Protein AF-A0A2B7IXA3-F1 (afdb_monomer_lite)

Structure (mmCIF, N/CA/C/O backbone):
data_AF-A0A2B7IXA3-F1
#
_entry.id   AF-A0A2B7IXA3-F1
#
loop_
_atom_site.group_PDB
_atom_site.id
_atom_site.type_symbol
_atom_site.label_atom_id
_atom_site.label_alt_id
_atom_site.label_comp_id
_atom_site.label_asym_id
_atom_site.label_entity_id
_atom_site.label_seq_id
_atom_site.pdbx_PDB_ins_code
_atom_site.Cartn_x
_atom_site.Cartn_y
_atom_site.Cartn_z
_atom_site.occupancy
_atom_site.B_iso_or_equiv
_atom_site.auth_seq_id
_atom_site.auth_comp_id
_atom_site.auth_asym_id
_atom_site.auth_atom_id
_atom_site.pdbx_PDB_model_num
ATOM 1 N N . MET A 1 1 ? 8.108 20.432 -2.035 1.00 45.41 1 MET A N 1
ATOM 2 C CA . MET A 1 1 ? 8.392 19.315 -1.107 1.00 45.41 1 MET A CA 1
ATOM 3 C C . MET A 1 1 ? 8.749 18.097 -1.935 1.00 45.41 1 MET A C 1
ATOM 5 O O . MET A 1 1 ? 8.019 17.803 -2.875 1.00 45.41 1 MET A O 1
ATOM 9 N N . ALA A 1 2 ? 9.875 17.445 -1.643 1.00 54.03 2 ALA A N 1
ATOM 10 C CA . ALA A 1 2 ? 10.203 16.162 -2.258 1.00 54.03 2 ALA A CA 1
ATOM 11 C C . ALA A 1 2 ? 9.137 15.131 -1.855 1.00 54.03 2 ALA A C 1
ATOM 13 O O . ALA A 1 2 ? 8.664 15.144 -0.718 1.00 54.03 2 ALA A O 1
ATOM 14 N N . LYS A 1 3 ? 8.713 14.280 -2.791 1.00 69.62 3 LYS A N 1
ATOM 15 C CA . LYS A 1 3 ? 7.801 13.176 -2.478 1.00 69.62 3 LYS A CA 1
ATOM 16 C C . LYS A 1 3 ? 8.618 12.103 -1.764 1.00 69.62 3 LYS A C 1
ATOM 18 O O . LYS A 1 3 ? 9.451 11.462 -2.391 1.00 69.62 3 LYS A O 1
ATOM 23 N N . THR A 1 4 ? 8.404 11.933 -0.465 1.00 81.19 4 THR A N 1
ATOM 24 C CA . THR A 1 4 ? 9.067 10.874 0.302 1.00 81.19 4 THR A CA 1
ATOM 25 C C . THR A 1 4 ? 8.515 9.517 -0.126 1.00 81.19 4 THR A C 1
ATOM 27 O O . THR A 1 4 ? 7.306 9.298 -0.068 1.00 81.19 4 THR A O 1
ATOM 30 N N . GLN A 1 5 ? 9.396 8.619 -0.566 1.00 87.69 5 GLN A N 1
ATOM 31 C CA . GLN A 1 5 ? 9.064 7.212 -0.782 1.00 87.69 5 GLN A CA 1
ATOM 32 C C . GLN A 1 5 ? 9.396 6.415 0.483 1.00 87.69 5 GLN A C 1
ATOM 34 O O . GLN A 1 5 ? 10.463 6.598 1.069 1.00 87.69 5 GLN A O 1
ATOM 39 N N . CYS A 1 6 ? 8.498 5.516 0.878 1.00 90.12 6 CYS A N 1
ATOM 40 C CA . CYS A 1 6 ? 8.707 4.568 1.969 1.00 90.12 6 CYS A CA 1
ATOM 41 C C . CYS A 1 6 ? 8.686 3.151 1.393 1.00 90.12 6 CYS A C 1
ATOM 43 O O . CYS A 1 6 ? 7.807 2.821 0.596 1.00 90.12 6 CYS A O 1
ATOM 45 N N . LEU A 1 7 ? 9.627 2.304 1.813 1.00 91.94 7 LEU A N 1
ATOM 46 C CA . LEU A 1 7 ? 9.582 0.880 1.493 1.00 91.94 7 LEU A CA 1
ATOM 47 C C . LEU A 1 7 ? 8.521 0.211 2.365 1.00 91.94 7 LEU A C 1
ATOM 49 O O . LEU A 1 7 ? 8.685 0.101 3.579 1.00 91.94 7 LEU A O 1
ATOM 53 N N . ALA A 1 8 ? 7.429 -0.219 1.740 1.00 92.81 8 ALA A N 1
ATOM 54 C CA . ALA A 1 8 ? 6.355 -0.936 2.409 1.00 92.81 8 ALA A CA 1
ATOM 55 C C . ALA A 1 8 ? 6.537 -2.446 2.230 1.00 92.81 8 ALA A C 1
ATOM 57 O O . ALA A 1 8 ? 6.741 -2.934 1.118 1.00 92.81 8 ALA A O 1
ATOM 58 N N . ARG A 1 9 ? 6.431 -3.194 3.327 1.00 94.56 9 ARG A N 1
ATOM 59 C CA . ARG A 1 9 ? 6.462 -4.657 3.317 1.00 94.56 9 ARG A CA 1
ATOM 60 C C . ARG A 1 9 ? 5.052 -5.192 3.494 1.00 94.56 9 ARG A C 1
ATOM 62 O O . ARG A 1 9 ? 4.346 -4.757 4.396 1.00 94.56 9 ARG A O 1
ATOM 69 N N . ILE A 1 10 ? 4.648 -6.122 2.634 1.00 95.31 10 ILE A N 1
ATOM 70 C CA . ILE A 1 10 ? 3.358 -6.802 2.760 1.00 95.31 10 ILE A CA 1
ATOM 71 C C . ILE A 1 10 ? 3.410 -7.701 3.997 1.00 95.31 10 ILE A C 1
ATOM 73 O O . ILE A 1 10 ? 4.286 -8.558 4.107 1.00 95.31 10 ILE A O 1
ATOM 77 N N . ARG A 1 11 ? 2.463 -7.483 4.908 1.00 95.75 11 ARG A N 1
ATOM 78 C CA . ARG A 1 11 ? 2.212 -8.305 6.092 1.00 95.75 11 ARG A CA 1
ATOM 79 C C . ARG A 1 11 ? 1.294 -9.471 5.746 1.00 95.75 11 ARG A C 1
ATOM 81 O O . ARG A 1 11 ? 1.570 -10.602 6.129 1.00 95.75 11 ARG A O 1
ATOM 88 N N . GLU A 1 12 ? 0.208 -9.189 5.030 1.00 96.56 12 GLU A N 1
ATOM 89 C CA . GLU A 1 12 ? -0.831 -10.169 4.718 1.00 96.56 12 GLU A CA 1
ATOM 90 C C . GLU A 1 12 ? -1.568 -9.799 3.424 1.00 96.56 12 GLU A C 1
ATOM 92 O O . GLU A 1 12 ? -1.739 -8.618 3.110 1.00 96.56 12 GLU A O 1
ATOM 97 N N . VAL A 1 13 ? -2.022 -10.814 2.684 1.00 97.38 13 VAL A N 1
ATOM 98 C CA . VAL A 1 13 ? -2.919 -10.669 1.531 1.00 97.38 13 VAL A CA 1
ATOM 99 C C . VAL A 1 13 ? -4.135 -11.558 1.757 1.00 97.38 13 VAL A C 1
ATOM 101 O O . VAL A 1 13 ? -3.985 -12.750 2.018 1.00 97.38 13 VAL A O 1
ATOM 104 N N . ARG A 1 14 ? -5.333 -10.980 1.653 1.00 96.94 14 ARG A N 1
ATOM 105 C CA . ARG A 1 14 ? -6.612 -11.653 1.906 1.00 96.94 14 ARG A CA 1
ATOM 106 C C . ARG A 1 14 ? -7.570 -11.489 0.729 1.00 96.94 14 ARG A C 1
ATOM 108 O O . ARG A 1 14 ? -7.538 -10.481 0.024 1.00 96.94 14 ARG A O 1
ATOM 115 N N . HIS A 1 15 ? -8.435 -12.486 0.551 1.00 96.56 15 HIS A N 1
ATOM 116 C CA . HIS A 1 15 ? -9.402 -12.592 -0.551 1.00 96.56 15 HIS A CA 1
ATOM 117 C C . HIS A 1 15 ? -10.825 -12.871 -0.038 1.00 96.56 15 HIS A C 1
ATOM 119 O O . HIS A 1 15 ? -11.625 -13.524 -0.704 1.00 96.56 15 HIS A O 1
ATOM 125 N N . ASP A 1 16 ? -11.133 -12.396 1.169 1.00 94.44 16 ASP A N 1
ATOM 126 C CA . ASP A 1 16 ? -12.366 -12.740 1.889 1.00 94.44 16 ASP A CA 1
ATOM 127 C C . ASP A 1 16 ? -13.635 -12.183 1.217 1.00 94.44 16 ASP A C 1
ATOM 129 O O . ASP A 1 16 ? -14.740 -12.664 1.466 1.00 94.44 16 ASP A O 1
ATOM 133 N N . ILE A 1 17 ? -13.490 -11.164 0.362 1.00 93.69 17 ILE A N 1
ATOM 134 C CA . ILE A 1 17 ? -14.588 -10.503 -0.347 1.00 93.69 17 ILE A CA 1
ATOM 135 C C . ILE A 1 17 ? -14.414 -10.734 -1.857 1.00 93.69 17 ILE A C 1
ATOM 137 O O . ILE A 1 17 ? -13.349 -10.425 -2.400 1.00 93.69 17 ILE A O 1
ATOM 141 N N . PRO A 1 18 ? -15.449 -11.219 -2.571 1.00 94.81 18 PRO A N 1
ATOM 142 C CA . PRO A 1 18 ? -15.397 -11.368 -4.021 1.00 94.81 18 PRO A CA 1
ATOM 143 C C . PRO A 1 18 ? -14.974 -10.072 -4.717 1.00 94.81 18 PRO A C 1
ATOM 145 O O . PRO A 1 18 ? -15.468 -8.997 -4.383 1.00 94.81 18 PRO A O 1
ATOM 148 N N . HIS A 1 19 ? -14.084 -10.183 -5.708 1.00 94.62 19 HIS A N 1
ATOM 149 C CA . HIS A 1 19 ? -13.561 -9.053 -6.493 1.00 94.62 19 HIS A CA 1
ATOM 150 C C . HIS A 1 19 ? -12.752 -8.020 -5.694 1.00 94.62 19 HIS A C 1
ATOM 152 O O . HIS A 1 19 ? -12.473 -6.934 -6.202 1.00 94.62 19 HIS A O 1
ATOM 158 N N . VAL A 1 20 ? -12.337 -8.349 -4.468 1.00 94.94 20 VAL A N 1
ATOM 159 C CA . VAL A 1 20 ? -11.492 -7.487 -3.640 1.00 94.94 20 VAL A CA 1
ATOM 160 C C . VAL A 1 20 ? -10.270 -8.261 -3.163 1.00 94.94 20 VAL A C 1
ATOM 162 O O . VAL A 1 20 ? -10.381 -9.365 -2.635 1.00 94.94 20 VAL A O 1
ATOM 165 N N . ILE A 1 21 ? -9.094 -7.658 -3.325 1.00 96.94 21 ILE A N 1
ATOM 166 C CA . ILE A 1 21 ? -7.851 -8.119 -2.705 1.00 96.94 21 ILE A CA 1
ATOM 167 C C . ILE A 1 21 ? -7.498 -7.130 -1.604 1.00 96.94 21 ILE A C 1
ATOM 169 O O . ILE A 1 21 ? -7.204 -5.963 -1.877 1.00 96.94 21 ILE A O 1
ATOM 173 N N . SER A 1 22 ? -7.519 -7.600 -0.365 1.00 96.75 22 SER A N 1
ATOM 174 C CA . SER A 1 22 ? -7.113 -6.820 0.798 1.00 96.75 22 SER A CA 1
ATOM 175 C C . SER A 1 22 ? -5.633 -7.039 1.058 1.00 96.75 22 SER A C 1
ATOM 177 O O . SER A 1 22 ? -5.198 -8.172 1.248 1.00 96.75 22 SER A O 1
ATOM 179 N N . ILE A 1 23 ? -4.854 -5.959 1.070 1.00 97.00 23 ILE A N 1
ATOM 180 C CA . ILE A 1 23 ? -3.411 -6.012 1.322 1.00 97.00 23 ILE A CA 1
ATOM 181 C C . ILE A 1 23 ? -3.117 -5.196 2.568 1.00 97.00 23 ILE A C 1
ATOM 183 O O . ILE A 1 23 ? -3.449 -4.008 2.621 1.00 97.00 23 ILE A O 1
ATOM 187 N N . ASP A 1 24 ? -2.488 -5.833 3.546 1.00 95.56 24 ASP A N 1
ATOM 188 C CA . ASP A 1 24 ? -1.987 -5.179 4.746 1.00 95.56 24 ASP A CA 1
ATOM 189 C C . ASP A 1 24 ? -0.466 -5.109 4.709 1.00 95.56 24 ASP A C 1
ATOM 191 O O . ASP A 1 24 ? 0.218 -6.014 4.229 1.00 95.56 24 ASP A O 1
ATOM 195 N N . PHE A 1 25 ? 0.064 -4.014 5.230 1.00 95.50 25 PHE A N 1
ATOM 196 C CA . PHE A 1 25 ? 1.467 -3.654 5.211 1.00 95.50 25 PHE A CA 1
ATOM 197 C C . PHE A 1 25 ? 1.984 -3.456 6.630 1.00 95.50 25 PHE A C 1
ATOM 199 O O . PHE A 1 25 ? 1.288 -2.933 7.503 1.00 95.50 25 PHE A O 1
ATOM 206 N N . GLU A 1 26 ? 3.240 -3.829 6.840 1.00 95.81 26 GLU A N 1
ATOM 207 C CA . GLU A 1 26 ? 3.983 -3.519 8.056 1.00 95.81 26 GLU A CA 1
ATOM 208 C C . GLU A 1 26 ? 4.174 -1.991 8.226 1.00 95.81 26 GLU A C 1
ATOM 210 O O . GLU A 1 26 ? 4.099 -1.226 7.248 1.00 95.81 26 GLU A O 1
ATOM 215 N N . PRO A 1 27 ? 4.444 -1.515 9.457 1.00 94.25 27 PRO A N 1
ATOM 216 C CA . PRO A 1 27 ? 4.813 -0.122 9.696 1.00 94.25 27 PRO A CA 1
ATOM 217 C C . PRO A 1 27 ? 6.061 0.265 8.886 1.00 94.25 27 PRO A C 1
ATOM 219 O O . PRO A 1 27 ? 7.070 -0.432 8.911 1.00 94.25 27 PRO A O 1
ATOM 222 N N . CYS A 1 28 ? 6.013 1.395 8.176 1.00 91.06 28 CYS A N 1
ATOM 223 C CA . CYS A 1 28 ? 7.105 1.840 7.290 1.00 91.06 28 CYS A CA 1
ATOM 224 C C . CYS A 1 28 ? 7.451 3.333 7.435 1.00 91.06 28 CYS A C 1
ATOM 226 O O . CYS A 1 28 ? 7.990 3.950 6.518 1.00 91.06 28 CYS A O 1
ATOM 228 N N . GLY A 1 29 ? 7.118 3.934 8.582 1.00 86.62 29 GLY A N 1
ATOM 229 C CA . GLY A 1 29 ? 7.394 5.350 8.854 1.00 86.62 29 GLY A CA 1
ATOM 230 C C . GLY A 1 29 ? 6.496 6.333 8.094 1.00 86.62 29 GLY A C 1
ATOM 231 O O . GLY A 1 29 ? 6.788 7.526 8.069 1.00 86.62 29 GLY A O 1
ATOM 232 N N . MET A 1 30 ? 5.406 5.857 7.480 1.00 85.56 30 MET A N 1
ATOM 233 C CA . MET A 1 30 ? 4.373 6.746 6.947 1.00 85.56 30 MET A CA 1
ATOM 234 C C . MET A 1 30 ? 3.682 7.523 8.075 1.00 85.56 30 MET A C 1
ATOM 236 O O . MET A 1 30 ? 3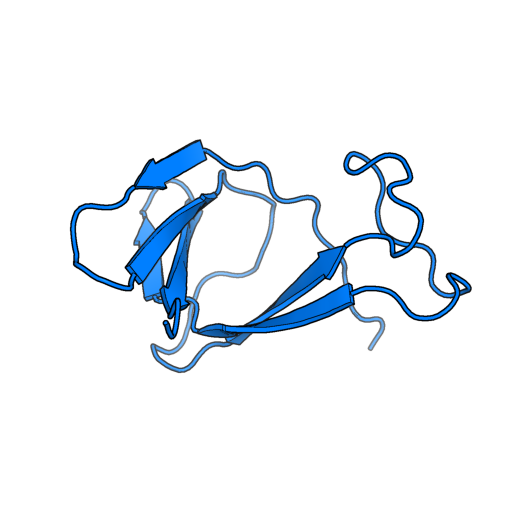.517 6.984 9.173 1.00 85.56 30 MET A O 1
ATOM 240 N N . PRO A 1 31 ? 3.230 8.761 7.807 1.00 83.12 31 PRO A N 1
ATOM 241 C CA . PRO A 1 31 ? 2.498 9.547 8.790 1.00 83.12 31 PRO A CA 1
ATOM 242 C C . PRO A 1 31 ? 1.205 8.847 9.226 1.00 83.12 31 PRO A C 1
ATOM 244 O O . PRO A 1 31 ? 0.617 8.040 8.490 1.00 83.12 31 PRO A O 1
ATOM 247 N N . SER A 1 32 ? 0.763 9.171 10.440 1.00 81.38 32 SER A N 1
ATOM 248 C CA . SER A 1 32 ? -0.536 8.747 10.958 1.00 81.38 32 SER A CA 1
ATOM 249 C C . SER A 1 32 ? -1.666 9.262 10.072 1.00 81.38 32 SER A C 1
ATOM 251 O O . SER A 1 32 ? -1.577 10.366 9.537 1.00 81.38 32 SER A O 1
ATOM 253 N N . ILE A 1 33 ? -2.729 8.467 9.951 1.00 82.69 33 ILE A N 1
ATOM 254 C CA . ILE A 1 33 ? -3.937 8.884 9.240 1.00 82.69 33 ILE A CA 1
ATOM 255 C C . ILE A 1 33 ? -4.645 9.979 10.034 1.00 82.69 33 ILE A C 1
ATOM 257 O O . ILE A 1 33 ? -4.875 9.839 11.234 1.00 82.69 33 ILE A O 1
ATOM 261 N N . THR A 1 34 ? -5.027 11.045 9.343 1.00 83.25 34 THR A N 1
ATOM 262 C CA . THR A 1 34 ? -5.840 12.152 9.859 1.00 83.25 34 THR A CA 1
ATOM 263 C C . THR A 1 34 ? -7.249 12.185 9.263 1.00 83.25 34 THR A C 1
ATOM 265 O O . THR A 1 34 ? -8.127 12.843 9.818 1.00 83.25 34 THR A O 1
ATOM 268 N N . SER A 1 35 ? -7.490 11.462 8.161 1.00 84.31 35 SER A N 1
ATOM 269 C CA . SER A 1 35 ? -8.788 11.378 7.481 1.00 84.31 35 SER A CA 1
ATOM 270 C C . SER A 1 35 ? -9.017 10.018 6.813 1.00 84.31 35 SER A C 1
ATOM 272 O O . SER A 1 35 ? -8.091 9.401 6.293 1.00 84.31 35 SER A O 1
ATOM 274 N N . VAL A 1 36 ? -10.277 9.579 6.763 1.00 79.75 36 VAL A N 1
ATOM 275 C CA . VAL A 1 36 ? -10.697 8.341 6.078 1.00 79.75 36 VAL A CA 1
ATOM 276 C C . VAL A 1 36 ? -10.500 8.389 4.557 1.00 79.75 36 VAL A C 1
ATOM 278 O O . VAL A 1 36 ? -10.380 7.343 3.925 1.00 79.75 36 VAL A O 1
ATOM 281 N N . ASP A 1 37 ? -10.404 9.592 3.987 1.00 84.31 37 ASP A N 1
ATOM 282 C CA . ASP A 1 37 ? -10.170 9.824 2.557 1.00 84.31 37 ASP A CA 1
ATOM 283 C C . ASP A 1 37 ? -8.681 10.031 2.242 1.00 84.31 37 ASP A C 1
ATOM 285 O O . ASP A 1 37 ? -8.320 10.652 1.242 1.00 84.31 37 ASP A O 1
ATOM 289 N N . GLU A 1 38 ? -7.770 9.559 3.092 1.00 89.25 38 GLU A N 1
ATOM 290 C CA . GLU A 1 38 ? -6.350 9.595 2.765 1.00 89.25 38 GLU A CA 1
ATOM 291 C C . GLU A 1 38 ? -5.991 8.563 1.694 1.00 89.25 38 GLU A C 1
ATOM 293 O O . GLU A 1 38 ? -6.409 7.402 1.716 1.00 89.25 38 GLU A O 1
ATOM 298 N N . HIS A 1 39 ? -5.175 9.004 0.739 1.00 91.25 39 HIS A N 1
ATOM 299 C CA . HIS A 1 39 ? -4.747 8.192 -0.390 1.00 91.25 39 HIS A CA 1
ATOM 300 C C . HIS A 1 39 ? -3.236 8.010 -0.366 1.00 91.25 39 HIS A C 1
ATOM 302 O O . HIS A 1 39 ? -2.477 8.951 -0.127 1.00 91.25 39 HIS A O 1
ATOM 308 N N . VAL A 1 40 ? -2.799 6.802 -0.698 1.00 92.06 40 VAL A N 1
ATOM 309 C CA . VAL A 1 40 ? -1.396 6.463 -0.905 1.00 92.06 40 VAL A CA 1
ATOM 310 C C . VAL A 1 40 ? -1.150 6.203 -2.384 1.00 92.06 40 VAL A C 1
ATOM 312 O O . VAL A 1 40 ? -2.028 5.731 -3.110 1.00 92.06 40 VAL A O 1
ATOM 315 N N . LYS A 1 41 ? 0.062 6.503 -2.842 1.00 92.94 41 LYS A N 1
ATOM 316 C CA . LYS A 1 41 ? 0.533 6.086 -4.160 1.00 92.94 41 LYS A CA 1
ATOM 317 C C . LYS A 1 41 ? 1.479 4.914 -3.980 1.00 92.94 41 LYS A C 1
ATOM 319 O O . LYS A 1 41 ? 2.514 5.068 -3.340 1.00 92.94 41 LYS A O 1
ATOM 324 N N . ILE A 1 42 ? 1.125 3.771 -4.551 1.00 92.50 42 ILE A N 1
ATOM 325 C CA . ILE A 1 42 ? 2.033 2.632 -4.652 1.00 92.50 42 ILE A CA 1
ATOM 326 C C . ILE A 1 42 ? 2.772 2.764 -5.973 1.00 92.50 42 ILE A C 1
ATOM 328 O O . ILE A 1 42 ? 2.153 2.936 -7.028 1.00 92.50 42 ILE A O 1
ATOM 332 N N . VAL A 1 43 ? 4.095 2.722 -5.880 1.00 91.50 43 VAL A N 1
ATOM 333 C CA . VAL A 1 43 ? 5.010 2.775 -7.011 1.00 91.50 43 VAL A CA 1
ATOM 334 C C . VAL A 1 43 ? 5.750 1.447 -7.093 1.00 91.50 43 VAL A C 1
ATOM 336 O O . VAL A 1 43 ? 6.264 0.961 -6.088 1.00 91.50 43 VAL A O 1
ATOM 339 N N . LEU A 1 44 ? 5.772 0.852 -8.279 1.00 90.06 44 LEU A N 1
ATOM 340 C CA . LEU A 1 44 ? 6.562 -0.335 -8.582 1.00 90.06 44 LEU A CA 1
ATOM 341 C C . LEU A 1 44 ? 7.488 -0.025 -9.766 1.00 90.06 44 LEU A C 1
ATOM 343 O O . LEU A 1 44 ? 7.081 0.705 -10.680 1.00 90.06 44 LEU A O 1
ATOM 347 N N . PRO A 1 45 ? 8.715 -0.567 -9.776 1.00 86.19 45 PRO A N 1
ATOM 348 C CA . PRO A 1 45 ? 9.578 -0.483 -10.941 1.00 86.19 45 PRO A CA 1
ATOM 349 C C . PRO A 1 45 ? 8.915 -1.169 -12.142 1.00 86.19 45 PRO A C 1
ATOM 351 O O . PRO A 1 45 ? 8.308 -2.234 -12.016 1.00 86.19 45 PRO A O 1
ATOM 354 N N . SER A 1 46 ? 9.004 -0.539 -13.310 1.00 84.94 46 SER A N 1
ATOM 355 C CA . SER 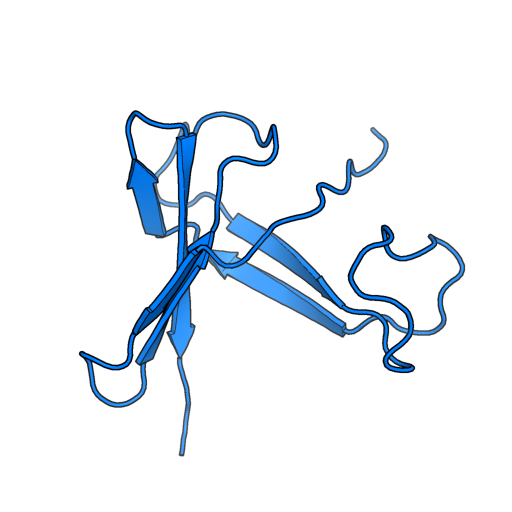A 1 46 ? 8.392 -1.024 -14.555 1.00 84.94 46 SER A CA 1
ATOM 356 C C . SER A 1 46 ? 9.123 -2.218 -15.164 1.00 84.94 46 SER A C 1
ATOM 358 O O . SER A 1 46 ? 8.520 -3.022 -15.869 1.00 84.94 46 SER A O 1
ATOM 360 N N . ASP A 1 47 ? 10.410 -2.344 -14.861 1.00 83.56 47 ASP A N 1
ATOM 361 C CA . ASP A 1 47 ? 11.323 -3.375 -15.346 1.00 83.56 47 ASP A CA 1
ATOM 362 C C . ASP A 1 47 ? 11.426 -4.588 -14.406 1.00 83.56 47 ASP A C 1
ATOM 364 O O . ASP A 1 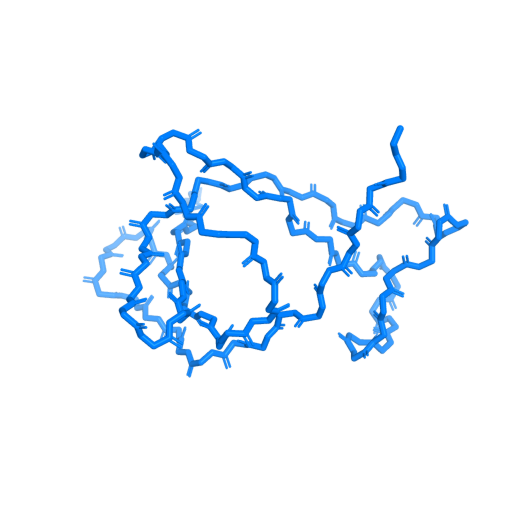47 ? 12.202 -5.506 -14.665 1.00 83.56 47 ASP A O 1
ATOM 368 N N . GLY A 1 48 ? 10.662 -4.602 -13.307 1.00 78.62 48 GLY A N 1
ATOM 369 C CA . GLY A 1 48 ? 10.755 -5.651 -12.292 1.00 78.62 48 GLY A CA 1
ATOM 370 C C . GLY A 1 48 ? 12.083 -5.654 -11.527 1.00 78.62 48 GLY A C 1
ATOM 371 O O . GLY A 1 48 ? 12.432 -6.678 -10.936 1.00 78.62 48 GLY A O 1
ATOM 372 N N . SER A 1 49 ? 12.827 -4.539 -11.538 1.00 81.31 49 SER A N 1
ATOM 373 C CA . SER A 1 49 ? 14.021 -4.351 -10.708 1.00 81.31 49 SER A CA 1
ATOM 374 C C . SER A 1 49 ? 13.719 -4.492 -9.207 1.00 81.31 49 SER A C 1
ATOM 376 O O . SER A 1 49 ? 12.568 -4.633 -8.786 1.00 81.31 49 SER A O 1
ATOM 378 N N . ASP A 1 50 ? 14.770 -4.535 -8.382 1.00 83.50 50 ASP A N 1
ATOM 379 C CA . ASP A 1 50 ? 14.674 -4.925 -6.971 1.00 83.50 50 ASP A CA 1
ATOM 380 C C . ASP A 1 50 ? 13.649 -4.088 -6.185 1.00 83.50 50 ASP A C 1
ATOM 382 O O . ASP A 1 50 ? 13.879 -2.926 -5.854 1.00 83.50 50 ASP A O 1
ATOM 386 N N . LEU A 1 51 ? 12.538 -4.733 -5.815 1.00 84.06 51 LEU A N 1
ATOM 387 C CA . LEU A 1 51 ? 11.436 -4.151 -5.041 1.00 84.06 51 LEU A CA 1
ATOM 388 C C . LEU A 1 51 ? 11.847 -3.713 -3.626 1.00 84.06 51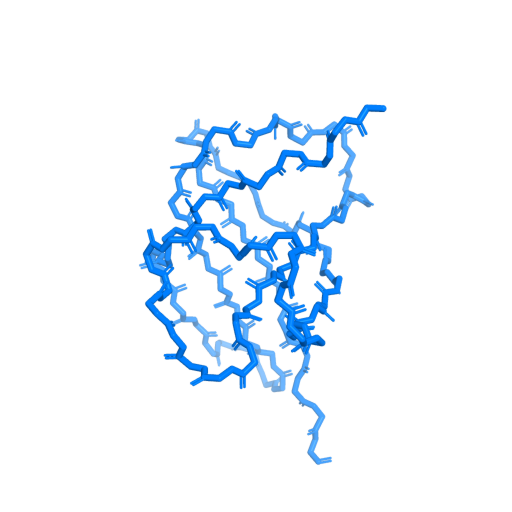 LEU A C 1
ATOM 390 O O . LEU A 1 51 ? 11.059 -3.093 -2.915 1.00 84.06 51 LEU A O 1
ATOM 394 N N . ARG A 1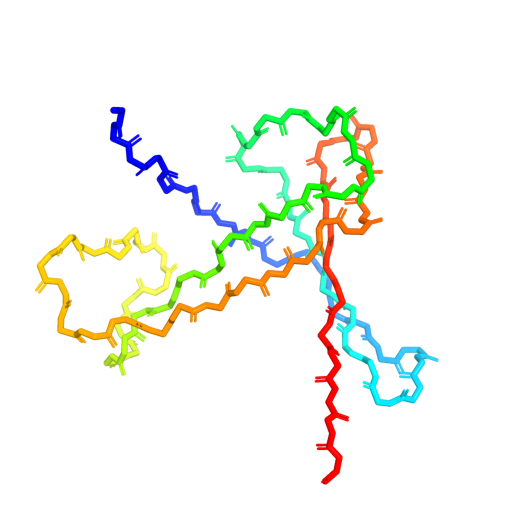 52 ? 13.063 -4.060 -3.187 1.00 85.50 52 ARG A N 1
ATOM 395 C CA . ARG A 1 52 ? 13.628 -3.630 -1.902 1.00 85.50 52 ARG A CA 1
ATOM 396 C C . ARG A 1 52 ? 14.291 -2.258 -1.968 1.00 85.50 52 ARG A C 1
ATOM 398 O O . ARG A 1 52 ? 14.775 -1.791 -0.941 1.00 85.50 52 ARG A O 1
ATOM 405 N N . GLN A 1 53 ? 14.341 -1.623 -3.137 1.00 85.88 53 GLN A N 1
ATOM 406 C CA . GLN A 1 53 ? 14.884 -0.279 -3.299 1.00 85.88 53 GLN A CA 1
ATOM 407 C C . GLN A 1 53 ? 13.782 0.708 -3.694 1.00 85.88 53 GLN A C 1
ATOM 409 O O . GLN A 1 53 ? 12.862 0.341 -4.427 1.00 85.88 53 GLN A O 1
ATOM 414 N N . PRO A 1 54 ? 13.849 1.966 -3.219 1.00 86.31 54 PRO A N 1
ATOM 415 C CA . PRO A 1 54 ? 12.978 3.014 -3.726 1.00 86.31 54 PRO A CA 1
ATOM 416 C C . PRO A 1 54 ? 13.124 3.137 -5.242 1.00 86.31 54 PRO A C 1
ATOM 418 O O . PRO A 1 54 ? 14.228 3.019 -5.783 1.00 86.31 54 PRO A O 1
ATOM 421 N N . VAL A 1 55 ? 12.015 3.406 -5.926 1.00 86.62 55 VAL A N 1
ATOM 422 C CA . VAL A 1 55 ? 12.042 3.610 -7.373 1.00 86.62 55 VAL A CA 1
ATOM 423 C C . VAL A 1 55 ? 12.772 4.916 -7.648 1.00 86.62 55 VAL A C 1
ATOM 425 O O . VAL A 1 55 ? 12.428 5.956 -7.087 1.00 86.62 55 VAL A O 1
ATOM 428 N N . ARG A 1 56 ? 13.800 4.858 -8.495 1.00 83.62 56 ARG A N 1
ATOM 429 C CA . ARG A 1 56 ? 14.595 6.038 -8.838 1.00 83.62 56 ARG A CA 1
ATOM 430 C C . ARG A 1 56 ? 13.737 7.074 -9.559 1.00 83.62 56 ARG A C 1
ATOM 432 O O . ARG A 1 56 ? 12.859 6.720 -10.344 1.00 83.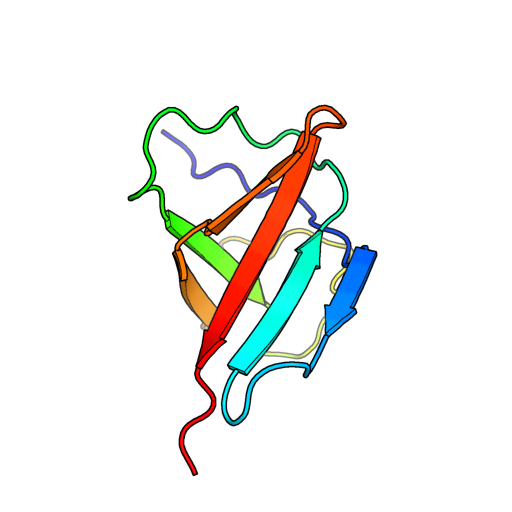62 56 ARG A O 1
ATOM 439 N N . ASP A 1 57 ? 14.028 8.349 -9.327 1.00 78.00 57 ASP A N 1
ATOM 440 C CA . ASP A 1 57 ? 13.290 9.454 -9.950 1.00 78.00 57 ASP A CA 1
ATOM 441 C C . ASP A 1 57 ? 13.455 9.496 -11.484 1.00 78.00 57 ASP A C 1
ATOM 443 O O . ASP A 1 57 ? 12.595 10.038 -12.176 1.00 78.00 57 ASP A O 1
ATOM 447 N N . ASP A 1 58 ? 14.532 8.909 -12.018 1.00 79.19 58 ASP A N 1
ATOM 448 C CA . ASP A 1 58 ? 14.832 8.795 -13.451 1.00 79.19 58 ASP A CA 1
ATOM 449 C C . ASP A 1 58 ? 14.318 7.494 -14.093 1.00 79.19 58 ASP A C 1
ATOM 451 O O . ASP A 1 58 ? 14.542 7.259 -15.282 1.00 79.19 58 ASP A O 1
ATOM 455 N N . ALA A 1 59 ? 13.615 6.647 -13.332 1.00 77.25 59 ALA A N 1
ATOM 456 C CA . ALA A 1 59 ? 13.075 5.398 -13.849 1.00 77.25 59 ALA A CA 1
ATOM 457 C C . ALA A 1 59 ? 12.067 5.662 -14.978 1.00 77.25 59 ALA A C 1
ATOM 459 O O . ALA A 1 59 ? 11.135 6.463 -14.852 1.00 77.25 59 ALA A O 1
ATOM 460 N N . ALA A 1 60 ? 12.222 4.943 -16.090 1.00 73.38 60 ALA A N 1
ATOM 461 C CA . ALA A 1 60 ? 11.310 5.049 -17.217 1.00 73.38 60 ALA A CA 1
ATOM 462 C C . ALA A 1 60 ? 9.930 4.472 -16.846 1.00 73.38 60 ALA A C 1
ATOM 464 O O . ALA A 1 60 ? 9.755 3.258 -16.745 1.00 73.38 60 ALA A O 1
ATOM 465 N N . LEU A 1 61 ? 8.942 5.358 -16.678 1.00 78.88 61 LEU A N 1
ATOM 466 C CA . LEU A 1 61 ? 7.511 5.039 -16.557 1.00 78.88 61 LEU A CA 1
ATOM 467 C C . LEU A 1 61 ? 7.178 4.000 -15.465 1.00 78.88 61 LEU A C 1
ATOM 469 O O . LEU A 1 61 ? 6.652 2.933 -15.787 1.00 78.88 61 LEU A O 1
ATOM 473 N N . PRO A 1 62 ? 7.434 4.284 -14.176 1.00 84.62 62 PRO A N 1
ATOM 474 C CA . PRO A 1 62 ? 7.108 3.337 -13.119 1.00 84.62 62 PRO A CA 1
ATOM 475 C C . PRO A 1 62 ? 5.601 3.073 -13.044 1.00 84.62 62 PRO A C 1
ATOM 477 O O . PRO A 1 62 ? 4.772 3.950 -13.322 1.00 84.62 62 PRO A O 1
ATOM 480 N N . PHE A 1 63 ? 5.228 1.869 -12.612 1.00 87.25 63 PHE A N 1
ATOM 481 C CA . PHE A 1 63 ? 3.830 1.547 -12.362 1.00 87.25 63 PHE A CA 1
ATOM 482 C C . PHE A 1 63 ? 3.366 2.287 -11.113 1.00 87.25 63 PHE A C 1
ATOM 484 O O . PHE A 1 63 ? 3.688 1.913 -9.989 1.00 87.25 63 PHE A O 1
ATOM 491 N N . LEU A 1 64 ? 2.596 3.350 -11.326 1.00 90.38 64 LEU A N 1
ATOM 492 C CA . LEU A 1 64 ? 2.043 4.183 -10.269 1.00 90.38 64 LEU A CA 1
ATOM 493 C C . LEU A 1 64 ? 0.528 4.004 -10.205 1.00 90.38 64 LEU A C 1
ATOM 495 O O . LEU A 1 64 ? -0.173 4.190 -11.207 1.00 90.38 64 LEU A O 1
ATOM 499 N N . ARG A 1 65 ? 0.010 3.666 -9.024 1.00 92.25 65 ARG A N 1
ATOM 500 C CA . ARG A 1 65 ? -1.432 3.594 -8.760 1.00 92.25 65 ARG A CA 1
ATOM 501 C C . ARG A 1 65 ? -1.761 4.237 -7.421 1.00 92.25 65 ARG A C 1
ATOM 503 O O . ARG A 1 65 ? -0.986 4.149 -6.472 1.00 92.25 65 ARG A O 1
ATOM 510 N N . THR A 1 66 ? -2.906 4.905 -7.375 1.00 94.19 66 THR A N 1
ATOM 511 C CA . THR A 1 66 ? -3.425 5.555 -6.170 1.00 94.19 66 THR A CA 1
ATOM 512 C C . THR A 1 66 ? -4.465 4.646 -5.530 1.00 94.19 66 THR A C 1
ATOM 514 O O . THR A 1 66 ? -5.350 4.161 -6.231 1.00 94.19 66 THR A O 1
ATOM 517 N N . TYR A 1 67 ? -4.378 4.455 -4.216 1.00 93.88 67 TYR A N 1
ATOM 518 C CA . TYR A 1 67 ? -5.321 3.663 -3.429 1.00 93.88 67 TYR A CA 1
ATOM 519 C C . TYR A 1 67 ? -5.751 4.433 -2.185 1.00 93.88 67 TYR A C 1
ATOM 521 O O . TYR A 1 67 ? -4.958 5.188 -1.620 1.00 93.88 67 TYR A O 1
ATOM 529 N N . THR A 1 68 ? -6.982 4.218 -1.731 1.00 92.31 68 THR A N 1
ATOM 530 C CA . THR A 1 68 ? -7.443 4.707 -0.426 1.00 92.31 68 THR A CA 1
ATOM 531 C C . THR A 1 68 ? -6.831 3.857 0.685 1.00 92.31 68 THR A C 1
ATOM 533 O O . THR A 1 68 ? -6.832 2.624 0.615 1.00 92.31 68 THR A O 1
ATOM 536 N N . ARG A 1 69 ? -6.315 4.505 1.730 1.00 90.44 69 ARG A N 1
ATOM 537 C CA . ARG A 1 69 ? -5.732 3.836 2.896 1.00 90.44 69 ARG A CA 1
ATOM 538 C C . ARG A 1 69 ? -6.848 3.453 3.873 1.00 90.44 69 ARG A C 1
ATOM 540 O O . ARG A 1 69 ? -7.199 4.216 4.761 1.00 90.44 69 ARG A O 1
ATOM 547 N N . ARG A 1 70 ? -7.440 2.272 3.677 1.00 85.62 70 ARG A N 1
ATOM 548 C CA . ARG A 1 70 ? -8.673 1.845 4.368 1.00 85.62 70 ARG A CA 1
ATOM 549 C C . ARG A 1 70 ? -8.474 1.340 5.794 1.00 85.62 70 ARG A C 1
ATOM 551 O O . ARG A 1 70 ? -9.431 1.335 6.561 1.00 85.62 70 ARG A O 1
ATOM 558 N N . ARG A 1 71 ? -7.277 0.866 6.143 1.00 88.69 71 ARG A N 1
ATOM 559 C CA . ARG A 1 71 ? -7.001 0.272 7.461 1.00 88.69 71 ARG A CA 1
ATOM 560 C C . ARG A 1 71 ? -5.786 0.918 8.107 1.00 88.69 71 ARG A C 1
ATOM 562 O O . ARG A 1 71 ? -4.788 1.167 7.428 1.00 88.69 71 ARG A O 1
ATOM 569 N N . TRP A 1 72 ? -5.876 1.145 9.413 1.00 87.06 72 TRP A N 1
ATOM 570 C CA . TRP A 1 72 ? -4.778 1.547 10.283 1.00 87.06 72 TRP A CA 1
ATOM 571 C C . TRP A 1 72 ? -4.922 0.821 11.617 1.00 87.06 72 TRP A C 1
ATOM 573 O O . TRP A 1 72 ? -6.028 0.663 12.132 1.00 87.06 72 TRP A O 1
ATOM 583 N N . PHE A 1 73 ? -3.801 0.370 12.155 1.00 85.81 73 PHE A N 1
ATOM 584 C CA . PHE A 1 73 ? -3.740 -0.355 13.414 1.00 85.81 73 PHE A CA 1
ATOM 585 C C . PHE A 1 73 ? -2.854 0.415 14.400 1.00 85.81 73 PHE A C 1
ATOM 587 O O . PHE A 1 73 ? -2.027 1.235 13.995 1.00 85.81 73 PHE A O 1
ATOM 594 N N . GLU A 1 74 ? -3.017 0.161 15.699 1.00 87.75 74 GLU A N 1
ATOM 595 C CA . GLU A 1 74 ? -2.239 0.834 16.754 1.00 87.75 74 GLU A CA 1
ATOM 596 C C . GLU A 1 74 ? -0.730 0.573 16.644 1.00 87.75 74 GLU A C 1
ATOM 598 O O . GLU A 1 74 ? 0.075 1.434 16.991 1.00 87.75 74 GLU A O 1
ATOM 603 N N . ASP A 1 75 ? -0.342 -0.585 16.101 1.00 89.56 75 ASP A N 1
ATOM 604 C CA . ASP A 1 75 ? 1.057 -0.952 15.846 1.00 89.56 75 ASP A CA 1
ATOM 605 C C . ASP A 1 75 ? 1.685 -0.184 14.663 1.00 89.56 75 ASP A C 1
ATOM 607 O O . ASP A 1 75 ? 2.864 -0.368 14.364 1.00 89.56 75 ASP A O 1
ATOM 611 N N . GLY A 1 76 ? 0.919 0.680 13.987 1.00 89.56 76 GLY A N 1
ATOM 612 C CA . GLY A 1 76 ? 1.347 1.447 12.818 1.00 89.56 76 GLY A CA 1
ATOM 613 C C . GLY A 1 76 ? 1.231 0.689 11.494 1.00 89.56 76 GLY A C 1
ATOM 614 O O . GLY A 1 76 ? 1.554 1.250 10.440 1.00 89.56 76 GLY A O 1
ATOM 615 N N . SER A 1 77 ? 0.769 -0.565 11.515 1.00 92.62 77 SER A N 1
ATOM 616 C CA . SER A 1 77 ? 0.430 -1.284 10.292 1.00 92.62 77 SER A CA 1
ATOM 617 C C . SER A 1 77 ? -0.801 -0.659 9.639 1.00 92.62 77 SER A C 1
ATOM 619 O O . SER A 1 77 ? -1.566 0.100 10.246 1.00 92.62 77 SER A O 1
ATOM 621 N N . TRP A 1 78 ? -0.964 -0.907 8.347 1.00 93.69 78 TRP A N 1
ATOM 622 C CA . TRP A 1 78 ? -1.993 -0.252 7.548 1.00 93.69 78 TRP A CA 1
ATOM 623 C C . TRP A 1 78 ? -2.378 -1.106 6.351 1.00 93.69 78 TRP A C 1
ATOM 625 O O . TRP A 1 78 ? -1.680 -2.057 6.029 1.00 93.69 78 TRP A O 1
ATOM 635 N N . GLY A 1 79 ? -3.471 -0.772 5.671 1.00 94.75 79 GLY A N 1
ATOM 636 C CA . GLY A 1 79 ? -3.931 -1.580 4.548 1.00 94.75 79 GLY A CA 1
ATOM 637 C C . GLY A 1 79 ? -4.721 -0.825 3.495 1.00 94.75 79 GLY A C 1
ATOM 638 O O . GLY A 1 79 ? -5.244 0.269 3.733 1.00 94.75 79 GLY A O 1
ATOM 639 N N . ILE A 1 80 ? -4.804 -1.449 2.324 1.00 95.50 80 ILE A N 1
ATOM 640 C CA . ILE A 1 80 ? -5.580 -1.006 1.163 1.00 95.50 80 ILE A CA 1
ATOM 641 C C . ILE A 1 80 ? -6.484 -2.135 0.690 1.00 95.50 80 ILE A C 1
ATOM 643 O O . ILE A 1 80 ? -6.251 -3.309 0.985 1.00 95.50 80 ILE A O 1
ATOM 647 N N . ASP A 1 81 ? -7.457 -1.776 -0.135 1.00 95.19 81 ASP A N 1
ATOM 648 C CA . ASP A 1 81 ? -8.203 -2.745 -0.922 1.00 95.19 81 ASP A CA 1
ATOM 649 C C . ASP A 1 81 ? -8.060 -2.445 -2.403 1.00 95.19 81 ASP A C 1
ATOM 651 O O . ASP A 1 81 ? -8.145 -1.295 -2.838 1.00 95.19 81 ASP A O 1
ATOM 655 N N . VAL A 1 82 ? -7.832 -3.506 -3.165 1.00 94.56 82 VAL A N 1
ATOM 656 C CA . VAL A 1 82 ? -7.716 -3.472 -4.615 1.00 94.56 82 VAL A CA 1
ATOM 657 C C . VAL A 1 82 ? -8.965 -4.114 -5.191 1.00 94.56 82 VAL A C 1
ATOM 659 O O . VAL A 1 82 ? -9.244 -5.282 -4.929 1.00 94.56 82 VAL A O 1
ATOM 662 N N . LEU A 1 83 ? -9.714 -3.346 -5.977 1.00 93.12 83 LEU A N 1
ATOM 663 C CA . LEU A 1 83 ? -10.840 -3.873 -6.739 1.00 93.12 83 LEU A CA 1
ATOM 664 C C . LEU A 1 83 ? -10.310 -4.598 -7.974 1.00 93.12 83 LEU A C 1
ATOM 666 O O . LEU A 1 83 ? -9.545 -4.029 -8.754 1.00 93.12 83 LEU A O 1
ATOM 670 N N . VAL A 1 84 ? -10.734 -5.844 -8.152 1.00 89.06 84 VAL A N 1
ATOM 671 C CA . VAL A 1 84 ? -10.391 -6.677 -9.304 1.00 89.06 84 VAL A CA 1
ATOM 672 C C . VAL A 1 84 ? -11.638 -6.809 -10.162 1.00 89.06 84 VAL A C 1
ATOM 674 O O . VAL A 1 84 ? -12.566 -7.543 -9.819 1.00 89.06 84 VAL A O 1
ATOM 677 N N . TRP A 1 85 ? -11.687 -6.052 -11.255 1.00 76.88 85 TRP A N 1
ATOM 678 C CA . TRP A 1 85 ? -12.767 -6.191 -12.225 1.00 76.88 85 TRP A CA 1
ATOM 679 C C . TRP A 1 85 ? -12.522 -7.439 -13.094 1.00 76.88 85 TRP A C 1
ATOM 681 O O . TRP A 1 85 ? -11.363 -7.673 -13.452 1.00 76.88 85 TRP A O 1
ATOM 691 N N . PRO A 1 86 ? -13.554 -8.250 -13.389 1.00 62.41 86 PRO A N 1
ATOM 692 C CA . PRO A 1 86 ? -13.448 -9.375 -14.319 1.00 62.41 86 PRO A CA 1
ATOM 693 C C . PRO A 1 86 ? -13.219 -8.947 -15.776 1.00 62.41 86 PRO A C 1
ATOM 695 O O . PRO A 1 86 ? -13.652 -7.835 -16.159 1.00 62.41 86 PRO A O 1
#

pLDDT: mean 87.62, std 8.94, range [45.41, 97.38]

Foldseek 3Di:
DDDDDWQWDWPDWDDPDPQKIKTKTAATPDDDDPDQQDKDKDWAQPVNPDSRDDDDPPGDPTDIDIFGFRAADPNRMTITMDGHDD

Organism: Cutibacterium acnes (NCBI:txid1747)

Radius of gyration: 13.61 Å; chains: 1; bounding box: 30×32×34 Å

Sequence (86 aa):
MAKTQCLARIREVRHDIPHVISIDFEPCGMPSITSVDEHVKIVLPSDGSDLRQPVRDDAALPFLRTYTRRRWFEDGSWGIDVLVWP

Secondary structure (DSSP, 8-state):
-------PPEEEEE--STTEEEEEE---SPPPP--TT-EEEEEE-TT---TTSPPPTT-SS-EEEEEEEEEE-TTS-EEEEEE---